Protein AF-A0A0F8W6H5-F1 (afdb_monomer)

Foldseek 3Di:
DDDDQPPQPPVVVVVVDPDGDRDDDDDAPAQAAAAADDDQAAEEEAEQADDPPNVVSCVQQVVVLVVVLQVVDDPRYDYHYDYPPDPVSVVLSHHQEYETQGADDDDDSVVVVCVNNVRHYHDDNHHGDSVVRNVVVVVRD

Solvent-accessible surface area (backbone atoms only — not comparable to full-atom values): 8648 Å² total; per-residue (Å²): 134,84,84,77,60,81,68,70,57,71,71,49,48,79,74,68,50,90,63,87,67,80,64,76,74,75,77,74,91,61,89,69,66,66,72,74,53,92,74,90,56,49,26,34,32,32,67,58,66,87,57,97,58,44,70,58,47,36,56,42,39,26,44,68,52,49,57,57,51,53,74,76,53,53,88,56,49,42,79,44,76,38,47,96,79,59,68,51,87,72,46,56,25,57,43,60,30,37,48,40,38,18,42,80,56,74,90,51,54,66,62,56,35,27,62,63,56,69,32,51,69,50,72,35,75,43,79,56,52,66,68,62,56,50,51,58,51,65,74,72,109

Sequence (141 aa):
MALNPRLLKKELIEFGFKKPIEIQLTPLKHNEKYNKTPHETFNVLYYAPQQSDQKFYDWLYGLDLIRKLEKQYSYPVQFISVDGKDAMERIYPLIDMYIRPNRHDGYSRMVRECKIQEIPYYWSQENPSYSKMKLQLDEII

Mean predicted aligned error: 7.57 Å

Structure (mmCIF, N/CA/C/O backbone):
data_AF-A0A0F8W6H5-F1
#
_entry.id   AF-A0A0F8W6H5-F1
#
loop_
_atom_site.group_PDB
_atom_site.id
_atom_site.type_symbol
_atom_site.label_atom_id
_atom_site.label_alt_id
_atom_site.label_comp_id
_atom_site.label_asym_id
_atom_site.label_entity_id
_atom_site.label_seq_id
_atom_site.pdbx_PDB_ins_code
_atom_site.Cartn_x
_atom_site.Cartn_y
_atom_site.Cartn_z
_atom_site.occupancy
_atom_site.B_iso_or_equiv
_atom_site.auth_seq_id
_atom_site.auth_comp_id
_atom_site.auth_asym_id
_atom_site.auth_atom_id
_atom_site.pdbx_PDB_model_num
ATOM 1 N N . MET A 1 1 ? 2.613 22.370 -10.862 1.00 33.66 1 MET A N 1
ATOM 2 C CA . MET A 1 1 ? 3.698 22.315 -11.870 1.00 33.66 1 MET A CA 1
ATOM 3 C C . MET A 1 1 ? 3.991 20.855 -12.175 1.00 33.66 1 MET A C 1
ATOM 5 O O . MET A 1 1 ? 4.328 20.120 -11.256 1.00 33.66 1 MET A O 1
ATOM 9 N N . ALA A 1 2 ? 3.786 20.412 -13.417 1.00 35.12 2 ALA A N 1
ATOM 10 C CA . ALA A 1 2 ? 4.085 19.041 -13.828 1.00 35.12 2 ALA A CA 1
ATOM 11 C C . ALA A 1 2 ? 5.607 18.855 -13.956 1.00 35.12 2 ALA A C 1
ATOM 13 O O . ALA A 1 2 ? 6.272 19.636 -14.634 1.00 35.12 2 ALA A O 1
ATOM 14 N N . LEU A 1 3 ? 6.157 17.844 -13.280 1.00 36.47 3 LEU A N 1
ATOM 15 C CA . LEU A 1 3 ? 7.558 17.445 -13.411 1.00 36.47 3 LEU A CA 1
ATOM 16 C C . LEU A 1 3 ? 7.801 16.935 -14.837 1.00 36.47 3 LEU A C 1
ATOM 18 O O . LEU A 1 3 ? 7.200 15.956 -15.269 1.00 36.47 3 LEU A O 1
ATOM 22 N N . ASN A 1 4 ? 8.667 17.633 -15.563 1.00 39.50 4 ASN A N 1
ATOM 23 C CA . ASN A 1 4 ? 9.091 17.316 -16.921 1.00 39.50 4 ASN A CA 1
ATOM 24 C C . ASN A 1 4 ? 10.026 16.083 -16.880 1.00 39.50 4 ASN A C 1
ATOM 26 O O . ASN A 1 4 ? 11.094 16.186 -16.276 1.00 39.50 4 ASN A O 1
ATOM 30 N N . PRO A 1 5 ? 9.690 14.923 -17.480 1.00 43.12 5 PRO A N 1
ATOM 31 C CA . PRO A 1 5 ? 10.483 13.696 -17.342 1.00 43.12 5 PRO A CA 1
ATOM 32 C C . PRO A 1 5 ? 11.700 13.640 -18.286 1.00 43.12 5 PRO A C 1
ATOM 34 O O . PRO A 1 5 ? 12.207 12.566 -18.603 1.00 43.12 5 PRO A O 1
ATOM 37 N N . ARG A 1 6 ? 12.225 14.790 -18.724 1.00 44.19 6 ARG A N 1
ATOM 38 C CA . ARG A 1 6 ? 13.455 14.864 -19.526 1.00 44.19 6 ARG A CA 1
ATOM 39 C C . ARG A 1 6 ? 14.702 14.754 -18.647 1.00 44.19 6 ARG A C 1
ATOM 41 O O . ARG A 1 6 ? 15.502 15.680 -18.574 1.00 44.19 6 ARG A O 1
ATOM 48 N N . LEU A 1 7 ? 14.890 13.612 -17.997 1.00 48.28 7 LEU A N 1
ATOM 49 C CA . LEU A 1 7 ? 16.193 13.228 -17.456 1.00 48.28 7 LEU A CA 1
ATOM 50 C C . LEU A 1 7 ? 16.823 12.202 -18.392 1.00 48.28 7 LEU A C 1
ATOM 52 O O . LEU A 1 7 ? 16.716 10.992 -18.220 1.00 48.28 7 LEU A O 1
ATOM 56 N N . LEU A 1 8 ? 17.499 12.738 -19.406 1.00 49.22 8 LEU A N 1
ATOM 57 C CA . LEU A 1 8 ? 18.545 12.045 -20.144 1.00 49.22 8 LEU A CA 1
ATOM 58 C C . LEU A 1 8 ? 19.649 11.726 -19.127 1.00 49.22 8 LEU A C 1
ATOM 60 O O . LEU A 1 8 ? 20.475 12.580 -18.802 1.00 49.22 8 LEU A O 1
ATOM 64 N N . LYS A 1 9 ? 19.645 10.521 -18.557 1.00 56.22 9 LYS A N 1
ATOM 65 C CA . LYS A 1 9 ? 20.788 10.062 -17.766 1.00 56.22 9 LYS A CA 1
ATOM 66 C C . LYS A 1 9 ? 21.962 9.903 -18.731 1.00 56.22 9 LYS A C 1
ATOM 68 O O . LYS A 1 9 ? 21.947 8.994 -19.556 1.00 56.22 9 LYS A O 1
ATOM 73 N N . LYS A 1 10 ? 22.964 10.794 -18.649 1.00 56.94 10 LYS A N 1
ATOM 74 C CA . LYS A 1 10 ? 24.249 10.681 -19.381 1.00 56.94 10 LYS A CA 1
ATOM 75 C C . LYS A 1 10 ? 24.838 9.268 -19.278 1.00 56.94 10 LYS A C 1
ATOM 77 O O . LYS A 1 10 ? 25.397 8.770 -20.244 1.00 56.94 10 LYS A O 1
ATOM 82 N N . GLU A 1 11 ? 24.604 8.623 -18.140 1.00 61.03 11 GLU A N 1
ATOM 83 C CA . GLU A 1 11 ? 24.947 7.236 -17.809 1.00 61.03 11 GLU A CA 1
ATOM 84 C C . GLU A 1 11 ? 24.477 6.218 -18.868 1.00 61.03 11 GLU A C 1
ATOM 86 O O . GLU A 1 11 ? 25.136 5.213 -19.084 1.00 61.03 11 GLU A O 1
ATOM 91 N N . LEU A 1 12 ? 23.368 6.461 -19.580 1.00 61.16 12 LEU A N 1
ATOM 92 C CA . LEU A 1 12 ? 22.837 5.518 -20.576 1.00 61.16 12 LEU A CA 1
ATOM 93 C C . LEU A 1 12 ? 23.605 5.546 -21.907 1.00 61.16 12 LEU A C 1
ATOM 95 O O . LEU A 1 12 ? 23.556 4.576 -22.663 1.00 61.16 12 LEU A O 1
ATOM 99 N N . ILE A 1 13 ? 24.343 6.625 -22.191 1.00 62.94 13 ILE A N 1
ATOM 100 C CA . ILE A 1 13 ? 25.218 6.708 -23.371 1.00 62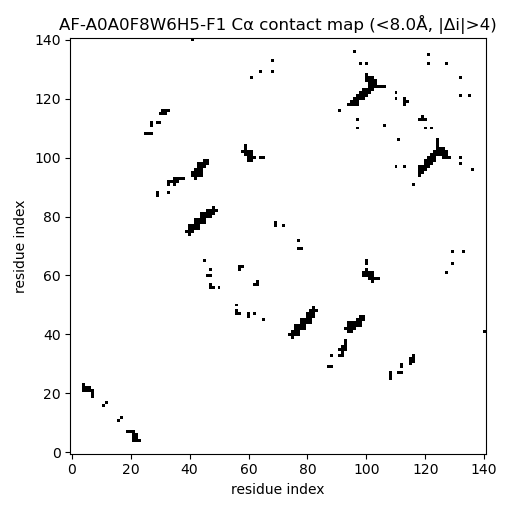.94 13 ILE A CA 1
ATOM 101 C C . ILE A 1 13 ? 26.393 5.730 -23.220 1.00 62.94 13 ILE A C 1
ATOM 103 O O . ILE A 1 13 ? 26.784 5.093 -24.197 1.00 62.94 13 ILE A O 1
ATOM 107 N N . GLU A 1 14 ? 26.900 5.546 -21.996 1.00 66.38 14 GLU A N 1
ATOM 108 C CA . GLU A 1 14 ? 27.996 4.614 -21.682 1.00 66.38 14 GLU A CA 1
ATOM 109 C C . GLU A 1 14 ? 27.620 3.146 -21.954 1.00 66.38 14 GLU A C 1
ATOM 111 O O . GLU A 1 14 ? 28.488 2.333 -22.258 1.00 66.38 14 GLU A O 1
ATOM 116 N N . PHE A 1 15 ? 26.322 2.818 -21.960 1.00 66.62 15 PHE A N 1
ATOM 117 C CA . PHE A 1 15 ? 25.796 1.493 -22.319 1.00 66.62 15 PHE A CA 1
ATOM 118 C C . PHE A 1 15 ? 25.455 1.336 -23.816 1.00 66.62 15 PHE A C 1
ATOM 120 O O . PHE A 1 15 ? 24.824 0.356 -24.210 1.00 66.62 15 PHE A O 1
ATOM 127 N N . GLY A 1 16 ? 25.858 2.281 -24.675 1.00 71.81 16 GLY A N 1
ATOM 128 C CA . GLY A 1 16 ? 25.735 2.158 -26.135 1.00 71.81 16 GLY A CA 1
ATOM 129 C C . GLY A 1 16 ? 24.396 2.609 -26.730 1.00 71.81 16 GLY A C 1
ATOM 130 O O . GLY A 1 16 ? 24.151 2.398 -27.924 1.00 71.81 16 GLY A O 1
ATOM 131 N N . PHE A 1 17 ? 23.527 3.260 -25.951 1.00 68.50 17 PHE A N 1
ATOM 132 C CA . PHE A 1 17 ? 22.285 3.829 -26.477 1.00 68.50 17 PHE A CA 1
ATOM 133 C C . PHE A 1 17 ? 22.573 5.071 -27.337 1.00 68.50 17 PHE A C 1
ATOM 135 O O . PHE A 1 17 ? 23.038 6.101 -26.858 1.00 68.50 17 PHE A O 1
ATOM 142 N N . LYS A 1 18 ? 22.269 4.975 -28.640 1.00 70.19 18 LYS A N 1
ATOM 143 C CA . LYS A 1 18 ? 22.578 6.008 -29.654 1.00 70.19 18 LYS A CA 1
ATOM 144 C C . LYS A 1 18 ? 21.567 7.160 -29.727 1.00 70.19 18 LYS A C 1
ATOM 146 O O . LYS A 1 18 ? 21.767 8.092 -30.502 1.00 70.19 18 LYS A O 1
ATOM 151 N N . LYS A 1 19 ? 20.453 7.080 -28.994 1.00 62.66 19 LYS A N 1
ATOM 152 C CA . LYS A 1 19 ? 19.375 8.079 -29.004 1.00 62.66 19 LYS A CA 1
ATOM 153 C C . LYS A 1 19 ? 18.878 8.343 -27.580 1.00 62.66 19 LYS A C 1
ATOM 155 O O . LYS A 1 19 ? 18.885 7.414 -26.774 1.00 62.66 19 LYS A O 1
ATOM 160 N N . PRO A 1 20 ? 18.420 9.572 -27.280 1.00 61.91 20 PRO A N 1
ATOM 161 C CA . PRO A 1 20 ? 17.736 9.875 -26.029 1.00 61.91 20 PRO A CA 1
ATOM 162 C C . PRO A 1 20 ? 16.576 8.908 -25.784 1.00 61.91 20 PRO A C 1
ATOM 164 O O . PRO A 1 20 ? 15.724 8.738 -26.655 1.00 61.91 20 PRO A O 1
ATOM 167 N N . ILE A 1 21 ? 16.542 8.289 -24.605 1.00 65.56 21 ILE A N 1
ATOM 168 C CA . ILE A 1 21 ? 15.392 7.504 -24.153 1.00 65.56 21 ILE A CA 1
ATOM 169 C C . ILE A 1 21 ? 14.478 8.445 -23.378 1.00 65.56 21 ILE A C 1
ATOM 171 O O . ILE A 1 21 ? 14.895 9.055 -22.393 1.00 65.56 21 ILE A O 1
ATOM 175 N N . GLU A 1 22 ? 13.236 8.568 -23.828 1.00 64.38 22 GLU A N 1
ATOM 176 C CA . GLU A 1 22 ? 12.206 9.280 -23.085 1.00 64.38 22 GLU A CA 1
ATOM 177 C C . GLU A 1 22 ? 11.600 8.337 -22.043 1.00 64.38 22 GLU A C 1
ATOM 179 O O . GLU A 1 22 ? 11.040 7.294 -22.378 1.00 64.38 22 GLU A O 1
ATOM 184 N N . ILE A 1 23 ? 11.728 8.691 -20.764 1.00 65.88 23 ILE A N 1
ATOM 185 C CA . ILE A 1 23 ? 11.100 7.932 -19.684 1.00 65.88 23 ILE A CA 1
ATOM 186 C C . ILE A 1 23 ? 9.628 8.332 -19.641 1.00 65.88 23 ILE A C 1
ATOM 188 O O . ILE A 1 23 ? 9.275 9.406 -19.153 1.00 65.88 23 ILE A O 1
ATOM 192 N N . GLN A 1 24 ? 8.762 7.462 -20.152 1.00 66.50 24 GLN A N 1
ATOM 193 C CA . GLN A 1 24 ? 7.323 7.650 -20.037 1.00 66.50 24 GLN A CA 1
ATOM 194 C C . GLN A 1 24 ? 6.829 7.102 -18.702 1.00 66.50 24 GLN A C 1
ATOM 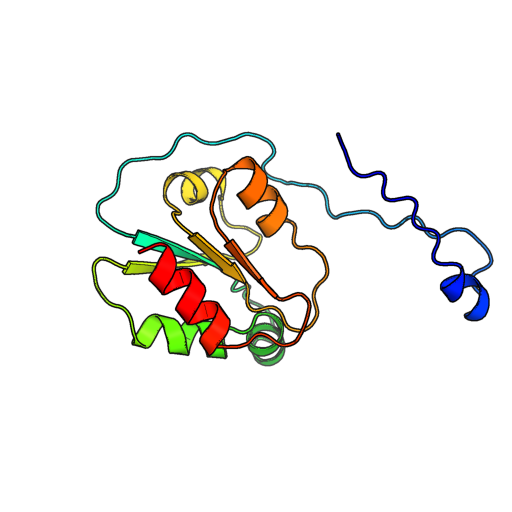196 O O . GLN A 1 24 ? 7.046 5.942 -18.353 1.00 66.50 24 GLN A O 1
ATOM 201 N N . LEU A 1 25 ? 6.144 7.952 -17.944 1.00 72.00 25 LEU A N 1
ATOM 202 C CA . LEU A 1 25 ? 5.404 7.515 -16.773 1.00 72.00 25 LEU A CA 1
ATOM 203 C C . LEU A 1 25 ? 4.126 6.813 -17.234 1.00 72.00 25 LEU A C 1
ATOM 205 O O . LEU A 1 25 ? 3.403 7.343 -18.074 1.00 72.00 25 LEU A O 1
ATOM 209 N N . THR A 1 26 ? 3.804 5.666 -16.630 1.00 76.12 26 THR A N 1
ATOM 210 C CA . THR A 1 26 ? 2.509 4.999 -16.839 1.00 76.12 26 THR A CA 1
ATOM 211 C C . THR A 1 26 ? 1.387 6.020 -16.667 1.00 76.12 26 THR A C 1
ATOM 213 O O . THR A 1 26 ? 1.423 6.724 -15.658 1.00 76.12 26 THR A O 1
ATOM 216 N N . PRO A 1 27 ? 0.405 6.144 -17.572 1.00 82.75 27 PRO A N 1
ATOM 217 C CA . PRO A 1 27 ? -0.674 7.114 -17.415 1.00 82.75 27 PRO A CA 1
ATOM 218 C C . PRO A 1 27 ? -1.492 6.838 -16.147 1.00 82.75 27 PRO A C 1
ATOM 220 O O . PRO A 1 27 ? -1.565 5.711 -15.653 1.00 82.75 27 PRO A O 1
ATOM 223 N N . LEU A 1 28 ? -2.063 7.894 -15.577 1.00 86.88 28 LEU A N 1
ATOM 224 C CA . LEU A 1 28 ? -3.044 7.788 -14.497 1.00 86.88 28 LEU A CA 1
ATOM 225 C C . LEU A 1 28 ? -4.358 7.233 -15.067 1.00 86.88 28 LEU A C 1
ATOM 227 O O . LEU A 1 28 ? -4.735 7.602 -16.179 1.00 86.88 28 LEU A O 1
ATOM 231 N N . LYS A 1 29 ? -5.054 6.374 -14.314 1.00 87.06 29 LYS A N 1
ATOM 232 C CA . LYS A 1 29 ? -6.434 5.977 -14.650 1.00 87.06 29 LYS A CA 1
ATOM 233 C C . LYS A 1 29 ? -7.458 6.857 -13.931 1.00 87.06 29 LYS A C 1
ATOM 235 O O . LYS A 1 29 ? -8.531 7.083 -14.472 1.00 87.06 29 LYS A O 1
ATOM 240 N N . HIS A 1 30 ? -7.107 7.378 -12.754 1.00 87.81 30 HIS A N 1
ATOM 241 C CA . HIS A 1 30 ? -7.986 8.211 -11.931 1.00 87.81 30 HIS A CA 1
ATOM 242 C C . HIS A 1 30 ? -7.361 9.597 -11.743 1.00 87.81 30 HIS A C 1
ATOM 244 O O . HIS A 1 30 ? -6.437 9.772 -10.950 1.00 87.81 30 HIS A O 1
ATOM 250 N N . ASN A 1 31 ? -7.844 10.568 -12.524 1.00 89.69 31 ASN A N 1
ATOM 251 C CA . ASN A 1 31 ? -7.319 11.941 -12.566 1.00 89.69 31 ASN A CA 1
ATOM 252 C C . ASN A 1 31 ? -8.130 12.938 -11.735 1.00 89.69 31 ASN A C 1
ATOM 254 O O . ASN A 1 31 ? -7.709 14.080 -11.567 1.00 89.69 31 ASN A O 1
ATOM 258 N N . GLU A 1 32 ? -9.287 12.515 -11.241 1.00 91.75 32 GLU A N 1
ATOM 259 C CA . GLU A 1 32 ? -10.226 13.354 -10.508 1.00 91.75 32 GLU A CA 1
ATOM 260 C C . GLU A 1 32 ? -10.226 12.956 -9.038 1.00 91.75 32 GLU A C 1
ATOM 262 O O . GLU A 1 32 ? -10.095 11.776 -8.707 1.00 91.75 32 GLU A O 1
ATOM 267 N N . LYS A 1 33 ? -10.354 13.948 -8.156 1.00 94.50 33 LYS A N 1
ATOM 268 C CA . LYS A 1 33 ? -10.494 13.719 -6.720 1.00 94.50 33 LYS A CA 1
ATOM 269 C C . LYS A 1 33 ? -11.914 13.240 -6.430 1.00 94.50 33 LYS A C 1
ATOM 271 O O . LYS A 1 33 ? -12.876 13.911 -6.799 1.00 94.50 33 LYS A O 1
ATOM 276 N N . TYR A 1 34 ? -12.039 12.106 -5.756 1.00 95.50 34 TYR A N 1
ATOM 277 C CA . TYR A 1 34 ? -13.322 11.581 -5.314 1.00 95.50 34 TYR A CA 1
ATOM 278 C C . TYR A 1 34 ? -13.689 12.134 -3.936 1.00 95.50 34 TYR A C 1
ATOM 280 O O . TYR A 1 34 ? -12.829 12.367 -3.085 1.00 95.50 34 TYR A O 1
ATOM 288 N N . ASN A 1 35 ? -14.987 12.322 -3.700 1.00 96.38 35 ASN A N 1
ATOM 289 C CA . ASN A 1 35 ? -15.477 12.713 -2.385 1.00 96.38 35 ASN A CA 1
ATOM 290 C C . ASN A 1 35 ? -15.360 11.535 -1.415 1.00 96.38 35 ASN A C 1
ATOM 292 O O . ASN A 1 35 ? -15.807 10.427 -1.716 1.00 96.38 35 ASN A O 1
ATOM 296 N N . LYS A 1 36 ? -14.789 11.791 -0.236 1.00 96.56 36 LYS A N 1
ATOM 297 C CA . LYS A 1 36 ? -14.745 10.820 0.858 1.00 96.56 36 LYS A CA 1
ATOM 298 C C . LYS A 1 36 ? -16.160 10.413 1.268 1.00 96.56 36 LYS A C 1
ATOM 300 O O . LYS A 1 36 ? -17.035 11.259 1.436 1.00 96.56 36 LYS A O 1
ATOM 305 N N . THR A 1 37 ? -16.365 9.112 1.439 1.00 96.56 37 THR A N 1
ATOM 306 C CA . THR A 1 37 ? -17.612 8.542 1.959 1.00 96.56 37 THR A CA 1
ATOM 307 C C . THR A 1 37 ? -17.431 8.264 3.453 1.00 96.56 37 THR A C 1
ATOM 309 O O . THR A 1 37 ? -16.428 7.650 3.813 1.00 96.56 37 THR A O 1
ATOM 312 N N . PRO A 1 38 ? -18.342 8.705 4.340 1.00 95.88 38 PRO A N 1
ATOM 313 C CA . PRO A 1 38 ? -18.279 8.368 5.762 1.00 95.88 38 PRO A CA 1
ATOM 314 C C . PRO A 1 38 ? -18.299 6.853 5.996 1.00 95.88 38 PRO A C 1
ATOM 316 O O . PRO A 1 38 ? -19.054 6.135 5.342 1.00 95.88 38 PRO A O 1
ATOM 319 N N . HIS A 1 39 ? -17.475 6.374 6.923 1.00 95.38 39 HIS A N 1
ATOM 320 C CA . HIS A 1 39 ? -17.362 4.965 7.301 1.00 95.38 39 HIS A CA 1
ATOM 321 C C . HIS A 1 39 ? -16.822 4.851 8.736 1.00 95.38 39 HIS A C 1
ATOM 323 O O . HIS A 1 39 ? -16.263 5.808 9.266 1.00 95.38 39 HIS A O 1
ATOM 329 N N . GLU A 1 40 ? -17.048 3.704 9.382 1.00 95.31 40 GLU A N 1
ATOM 330 C CA . GLU A 1 40 ? -16.746 3.486 10.812 1.00 95.31 40 GLU A CA 1
ATOM 331 C C . GLU A 1 40 ? -15.343 2.912 11.067 1.00 95.31 40 GLU A C 1
ATOM 333 O O . GLU A 1 40 ? -14.906 2.799 12.211 1.00 95.31 40 GLU A O 1
ATOM 338 N N . THR A 1 41 ? -14.651 2.510 10.005 1.00 96.56 41 THR A N 1
ATOM 339 C CA . THR A 1 41 ? -13.377 1.790 10.058 1.00 96.56 41 THR A CA 1
ATOM 340 C C . THR A 1 41 ? -12.236 2.655 9.547 1.00 96.56 41 THR A C 1
ATOM 342 O O . THR A 1 41 ? -12.469 3.603 8.811 1.00 96.56 41 THR A O 1
ATOM 345 N N . PHE A 1 42 ? -11.001 2.317 9.918 1.00 97.31 42 PHE A N 1
ATOM 346 C CA . PHE A 1 42 ? -9.802 2.896 9.314 1.00 97.31 42 PHE A CA 1
ATOM 347 C C . PHE A 1 42 ? -9.283 1.952 8.227 1.00 97.31 42 PHE A C 1
ATOM 349 O O . PHE A 1 42 ? -8.769 0.867 8.521 1.00 97.31 42 PHE A O 1
ATOM 356 N N . ASN A 1 43 ? -9.440 2.333 6.966 1.00 98.06 43 ASN A N 1
ATOM 357 C CA . ASN A 1 43 ? -9.231 1.451 5.823 1.00 98.06 43 ASN A CA 1
ATOM 358 C C . ASN A 1 43 ? -7.855 1.663 5.177 1.00 98.06 43 ASN A C 1
ATOM 360 O O . ASN A 1 43 ? -7.580 2.685 4.539 1.00 98.06 43 ASN A O 1
ATOM 364 N N . VAL A 1 44 ? -7.003 0.646 5.285 1.00 98.00 44 VAL A N 1
ATOM 365 C CA . VAL A 1 44 ? -5.646 0.600 4.737 1.00 98.00 44 VAL A CA 1
ATOM 366 C C . VAL A 1 44 ? -5.642 -0.156 3.411 1.00 98.00 44 VAL A C 1
ATOM 368 O O . VAL A 1 44 ? -5.753 -1.380 3.365 1.00 98.00 44 VAL A O 1
ATOM 371 N N . LEU A 1 45 ? -5.470 0.564 2.310 1.00 97.75 45 LEU A N 1
ATOM 372 C CA . LEU A 1 45 ? -5.347 -0.004 0.972 1.00 97.75 45 LEU A CA 1
ATOM 373 C C . LEU A 1 45 ? -3.944 -0.578 0.742 1.00 97.75 45 LEU A C 1
ATOM 375 O O . LEU A 1 45 ? -2.944 0.068 1.059 1.00 97.75 45 LEU A O 1
ATOM 379 N N . TYR A 1 46 ? -3.847 -1.728 0.080 1.00 96.50 46 TYR A N 1
ATOM 380 C CA . TYR A 1 46 ? -2.583 -2.252 -0.439 1.00 96.50 46 TYR A CA 1
ATOM 381 C C . TYR A 1 46 ? -2.764 -2.946 -1.793 1.00 96.50 46 TYR A C 1
ATOM 383 O O . TYR A 1 46 ? -3.839 -3.434 -2.134 1.00 96.50 46 TYR A O 1
ATOM 391 N N . TYR A 1 47 ? -1.698 -2.966 -2.596 1.00 94.25 47 TYR A N 1
ATOM 392 C CA . TYR A 1 47 ? -1.718 -3.575 -3.929 1.00 94.25 47 TYR A CA 1
ATOM 393 C C . TYR A 1 47 ? -1.262 -5.035 -3.865 1.00 94.25 47 TYR A C 1
ATOM 395 O O . TYR A 1 47 ? -0.119 -5.297 -3.496 1.00 94.25 47 TYR A O 1
ATOM 403 N N . ALA A 1 48 ? -2.135 -5.962 -4.252 1.00 94.31 48 ALA A N 1
ATOM 404 C CA . ALA A 1 48 ? -1.903 -7.402 -4.220 1.00 94.31 48 ALA A CA 1
ATOM 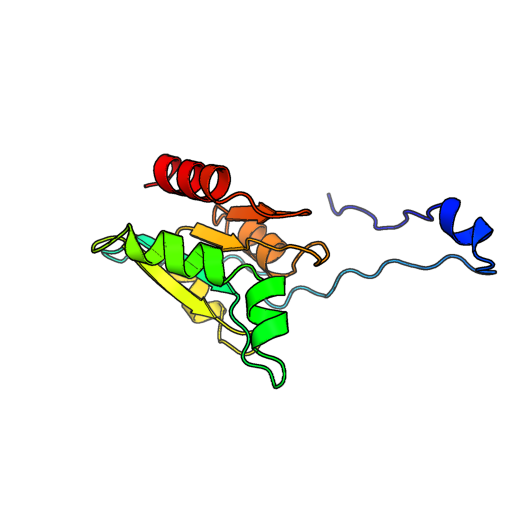405 C C . ALA A 1 48 ? -2.406 -8.059 -5.517 1.00 94.31 48 ALA A C 1
ATOM 407 O O . ALA A 1 48 ? -3.479 -8.661 -5.542 1.00 94.31 48 ALA A O 1
ATOM 408 N N . PRO A 1 49 ? -1.655 -7.938 -6.626 1.00 91.62 49 PRO A N 1
ATOM 409 C CA . PRO A 1 49 ? -2.081 -8.506 -7.892 1.00 91.62 49 PRO A CA 1
ATOM 410 C C . PRO A 1 49 ? -2.006 -10.030 -7.863 1.00 91.62 49 PRO A C 1
ATOM 412 O O . PRO A 1 49 ? -1.038 -10.606 -7.360 1.00 91.62 49 PRO A O 1
ATOM 415 N N . GLN A 1 50 ? -3.001 -10.665 -8.481 1.00 90.69 50 GLN A N 1
ATOM 416 C CA . GLN A 1 50 ? -3.006 -12.103 -8.718 1.00 90.69 50 GLN A CA 1
ATOM 417 C C . GLN A 1 50 ? -2.334 -12.423 -10.049 1.00 90.69 50 GLN A C 1
ATOM 419 O O . GLN A 1 50 ? -2.727 -11.904 -11.098 1.00 90.69 50 GLN A O 1
ATOM 424 N N . GLN A 1 51 ? -1.291 -13.247 -10.002 1.00 88.75 51 GLN A N 1
ATOM 425 C CA . GLN A 1 51 ? -0.447 -13.565 -11.152 1.00 88.75 51 GLN A CA 1
ATOM 426 C C . GLN A 1 51 ? 0.027 -15.020 -11.100 1.00 88.75 51 GLN A C 1
ATOM 428 O O . GLN A 1 51 ? 0.004 -15.663 -10.052 1.00 88.75 51 GLN A O 1
ATOM 433 N N . SER A 1 52 ? 0.499 -15.541 -12.235 1.00 87.62 52 SER A N 1
ATOM 434 C CA . SER A 1 52 ? 0.979 -16.926 -12.331 1.00 87.62 52 SER A CA 1
ATOM 435 C C . SER A 1 52 ? 2.207 -17.209 -11.453 1.00 87.62 52 SER A C 1
ATOM 437 O O . SER A 1 52 ? 2.333 -18.315 -10.938 1.00 87.62 52 SER A O 1
ATOM 439 N N . ASP A 1 53 ? 3.087 -16.223 -11.241 1.00 90.94 53 ASP A N 1
ATOM 440 C CA . ASP A 1 53 ? 4.239 -16.322 -10.328 1.00 90.94 53 ASP A CA 1
ATOM 441 C C . ASP A 1 53 ? 3.982 -15.573 -9.012 1.00 90.94 53 ASP A C 1
ATOM 443 O O . ASP A 1 53 ? 4.637 -14.586 -8.666 1.00 90.94 53 ASP A O 1
ATOM 447 N N . GLN A 1 54 ? 2.970 -16.019 -8.270 1.00 91.88 54 GLN A N 1
ATOM 448 C CA . GLN A 1 54 ? 2.520 -15.312 -7.073 1.00 91.88 54 GLN A CA 1
ATOM 449 C C . GLN A 1 54 ? 3.623 -15.158 -6.013 1.00 91.88 54 GLN A C 1
ATOM 451 O O . GLN A 1 54 ? 3.642 -14.161 -5.302 1.00 91.88 54 GLN A O 1
ATOM 456 N N . LYS A 1 55 ? 4.586 -16.088 -5.924 1.00 92.12 55 LYS A N 1
ATOM 457 C CA . LYS A 1 55 ? 5.709 -15.973 -4.975 1.00 92.12 55 LYS A CA 1
ATOM 458 C C . LYS A 1 55 ? 6.596 -14.774 -5.292 1.00 92.12 55 LYS A C 1
ATOM 460 O O . LYS A 1 55 ? 6.972 -14.043 -4.374 1.00 92.12 55 LYS A O 1
ATOM 465 N N . PHE A 1 56 ? 6.913 -14.564 -6.570 1.00 91.44 56 PHE A N 1
ATOM 466 C CA . PHE A 1 56 ? 7.655 -13.385 -6.994 1.00 91.44 56 PHE A CA 1
ATOM 467 C C . PHE A 1 56 ? 6.874 -12.105 -6.701 1.00 91.44 56 PHE A C 1
ATOM 469 O O . PHE A 1 56 ? 7.451 -11.165 -6.169 1.00 91.44 56 PHE A O 1
ATOM 476 N N . TYR A 1 57 ? 5.570 -12.066 -6.980 1.00 90.25 57 TYR A N 1
ATOM 477 C CA . TYR A 1 57 ? 4.750 -10.873 -6.742 1.00 90.25 57 TYR A CA 1
ATOM 478 C C . TYR A 1 57 ? 4.529 -10.564 -5.257 1.00 90.25 57 TYR A C 1
ATOM 480 O O . TYR A 1 57 ? 4.593 -9.398 -4.863 1.00 90.25 57 TYR A O 1
ATOM 488 N N . ASP A 1 58 ? 4.351 -11.590 -4.425 1.00 91.81 58 ASP A N 1
ATOM 489 C CA . ASP A 1 58 ? 4.299 -11.465 -2.968 1.00 91.81 58 ASP A CA 1
ATOM 490 C C . ASP A 1 58 ? 5.595 -10.846 -2.432 1.00 91.81 58 ASP A C 1
ATOM 492 O O . ASP A 1 58 ? 5.555 -9.954 -1.582 1.00 91.81 58 ASP A O 1
ATOM 496 N N . TRP A 1 59 ? 6.745 -11.279 -2.958 1.00 91.25 59 TRP A N 1
ATOM 497 C CA . TRP A 1 59 ? 8.035 -10.676 -2.638 1.00 91.25 59 TRP A CA 1
ATOM 498 C C . TRP A 1 59 ? 8.169 -9.262 -3.222 1.00 91.25 59 TRP A C 1
ATOM 500 O O . TRP A 1 59 ? 8.534 -8.336 -2.505 1.00 91.25 59 TRP A O 1
ATOM 510 N N . LEU A 1 60 ? 7.840 -9.041 -4.491 1.00 90.75 60 LEU A N 1
ATOM 511 C CA . LEU A 1 60 ? 8.005 -7.750 -5.161 1.00 90.75 60 LEU A CA 1
ATOM 512 C C . LEU A 1 60 ? 7.228 -6.637 -4.444 1.00 90.75 60 LEU A C 1
ATOM 514 O O . LEU A 1 60 ? 7.770 -5.554 -4.211 1.00 90.75 60 LEU A O 1
ATOM 518 N N . TYR A 1 61 ? 5.985 -6.936 -4.054 1.00 91.50 61 TYR A N 1
ATOM 519 C CA . TYR A 1 61 ? 5.064 -6.004 -3.402 1.00 91.50 61 TYR A CA 1
ATOM 520 C C . TYR A 1 61 ? 5.003 -6.134 -1.876 1.00 91.50 61 TYR A C 1
ATOM 522 O O . TYR A 1 61 ? 4.145 -5.517 -1.247 1.00 91.50 61 TYR A O 1
ATOM 530 N N . GLY A 1 62 ? 5.910 -6.910 -1.275 1.00 93.38 62 GLY A N 1
ATOM 531 C CA . GLY A 1 62 ? 6.071 -6.963 0.178 1.00 93.38 62 GLY A CA 1
ATOM 532 C C . GLY A 1 62 ? 4.838 -7.461 0.926 1.00 93.38 62 GLY A C 1
ATOM 533 O O . GLY A 1 62 ? 4.573 -7.015 2.045 1.00 93.38 62 GLY A O 1
ATOM 534 N N . LEU A 1 63 ? 4.073 -8.380 0.330 1.00 94.19 63 LEU A N 1
ATOM 535 C CA . LEU A 1 63 ? 2.846 -8.906 0.934 1.00 94.19 63 LEU A CA 1
ATOM 536 C C . LEU A 1 63 ? 3.129 -9.709 2.209 1.00 94.19 63 LEU A C 1
ATOM 538 O O . LEU A 1 63 ? 2.271 -9.800 3.083 1.00 94.19 63 LEU A O 1
ATOM 542 N N . ASP A 1 64 ? 4.348 -10.230 2.364 1.00 93.06 64 ASP A N 1
ATOM 543 C CA . ASP A 1 64 ? 4.840 -10.798 3.619 1.00 93.06 64 ASP A CA 1
ATOM 544 C C . ASP A 1 64 ? 4.797 -9.780 4.771 1.00 93.06 64 ASP A C 1
ATOM 546 O O . ASP A 1 64 ? 4.376 -10.108 5.884 1.00 93.06 64 ASP A O 1
ATOM 550 N N . LEU A 1 65 ? 5.173 -8.528 4.493 1.00 94.88 65 LEU A N 1
ATOM 551 C CA . LEU A 1 65 ? 5.160 -7.447 5.473 1.00 94.88 65 LEU A CA 1
ATOM 552 C C . LEU A 1 65 ? 3.742 -6.960 5.756 1.00 94.88 65 LEU A C 1
ATOM 554 O O . LEU A 1 65 ? 3.415 -6.751 6.923 1.00 94.88 65 LEU A O 1
ATOM 558 N N . ILE A 1 66 ? 2.900 -6.829 4.725 1.00 95.75 66 ILE A N 1
ATOM 559 C CA . ILE A 1 66 ? 1.486 -6.459 4.892 1.00 95.75 66 ILE A CA 1
ATOM 560 C C . ILE A 1 66 ? 0.767 -7.483 5.766 1.00 95.75 66 ILE A C 1
ATOM 562 O O . ILE A 1 66 ? 0.187 -7.104 6.773 1.00 95.75 66 ILE A O 1
ATOM 566 N N . ARG A 1 67 ? 0.884 -8.781 5.462 1.00 95.00 67 ARG A N 1
ATOM 567 C CA . ARG A 1 67 ? 0.259 -9.851 6.262 1.00 95.00 67 ARG A CA 1
ATOM 568 C C . ARG A 1 67 ? 0.762 -9.859 7.705 1.00 95.00 67 ARG A C 1
ATOM 570 O O . ARG A 1 67 ? 0.029 -10.217 8.622 1.00 95.00 67 ARG A O 1
ATOM 577 N N . LYS A 1 68 ? 2.032 -9.502 7.930 1.00 95.19 68 LYS A N 1
ATOM 578 C CA . LYS A 1 68 ? 2.577 -9.347 9.285 1.00 95.19 68 LYS A CA 1
ATOM 579 C C . LYS A 1 68 ? 1.958 -8.146 10.003 1.00 95.19 68 LYS A C 1
ATOM 581 O O . LYS A 1 68 ? 1.674 -8.264 11.190 1.00 95.19 68 LYS A O 1
ATOM 586 N N . LEU A 1 69 ? 1.765 -7.033 9.297 1.00 94.56 69 LEU A N 1
ATOM 587 C CA . LEU A 1 69 ? 1.158 -5.815 9.828 1.00 94.56 69 LEU A CA 1
ATOM 588 C C . LEU A 1 69 ? -0.322 -6.039 10.150 1.00 94.56 69 LEU A C 1
ATOM 590 O O . LEU A 1 69 ? -0.738 -5.772 11.266 1.00 94.56 69 LEU A O 1
ATOM 594 N N . GLU A 1 70 ? -1.077 -6.620 9.220 1.00 95.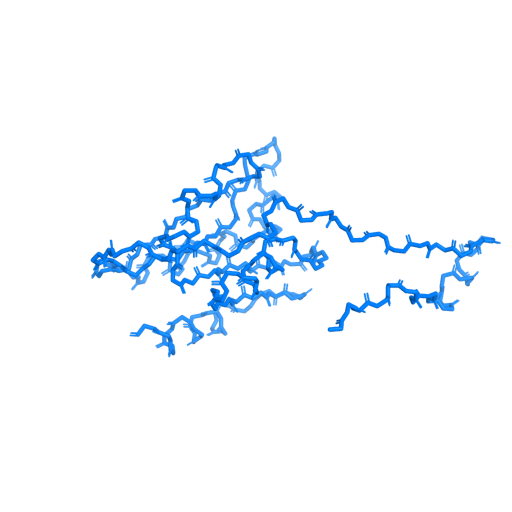12 70 GLU A N 1
ATOM 595 C CA . GLU A 1 70 ? -2.497 -6.957 9.353 1.00 95.12 70 GLU A CA 1
ATOM 596 C C . GLU A 1 70 ? -2.781 -7.779 10.614 1.00 95.12 70 GLU A C 1
ATOM 598 O O . GLU A 1 70 ? -3.697 -7.463 11.359 1.00 95.12 70 GLU A O 1
ATOM 603 N N . LYS A 1 71 ? -1.928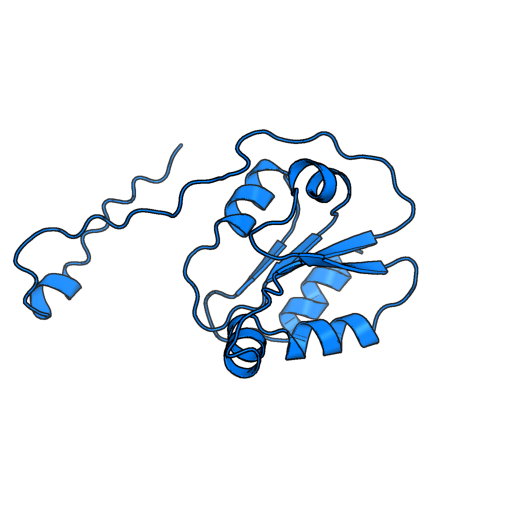 -8.760 10.939 1.00 95.12 71 LYS A N 1
ATOM 604 C CA . LYS A 1 71 ? -2.043 -9.559 12.174 1.00 95.12 71 LYS A CA 1
ATOM 605 C C . LYS A 1 71 ? -1.919 -8.757 13.475 1.00 95.12 71 LYS A C 1
ATOM 607 O O . LYS A 1 71 ? -2.257 -9.290 14.528 1.00 95.12 71 LYS A O 1
ATOM 612 N N . GLN A 1 72 ? -1.360 -7.547 13.436 1.00 94.25 72 GLN A N 1
ATOM 613 C CA . GLN A 1 72 ? -1.199 -6.692 14.618 1.00 94.25 72 GLN A CA 1
ATOM 614 C C . GLN A 1 72 ? -2.379 -5.758 14.849 1.00 94.25 72 GLN A C 1
ATOM 616 O O . GLN A 1 72 ? -2.500 -5.217 15.946 1.00 94.25 72 GLN A O 1
ATOM 621 N N . TYR A 1 73 ? -3.230 -5.574 13.844 1.00 92.75 73 TYR A N 1
ATOM 622 C CA . TYR A 1 73 ? -4.397 -4.723 13.956 1.00 92.75 73 TYR A CA 1
ATOM 623 C C . TYR A 1 73 ? -5.666 -5.560 13.924 1.00 92.75 73 TYR A C 1
ATOM 625 O O . TYR A 1 73 ? -5.729 -6.663 13.389 1.00 92.75 73 TYR A O 1
ATOM 633 N N . SER A 1 74 ? -6.693 -5.012 14.546 1.00 89.94 74 SER A N 1
ATOM 634 C CA . SER A 1 74 ? -8.047 -5.537 14.491 1.00 89.94 74 SER A CA 1
ATOM 635 C C . SER A 1 74 ? -8.993 -4.350 14.361 1.00 89.94 74 SER A C 1
ATOM 637 O O . SER A 1 74 ? -8.537 -3.215 14.190 1.00 89.94 74 SER A O 1
ATOM 639 N N . TYR A 1 75 ? -10.298 -4.601 14.436 1.00 85.62 75 TYR A N 1
ATOM 640 C CA . TYR A 1 75 ? -11.297 -3.540 14.437 1.00 85.62 75 TYR A CA 1
ATOM 641 C C . TYR A 1 75 ? -10.890 -2.386 15.384 1.00 85.62 75 TYR A C 1
ATOM 643 O O . TYR A 1 75 ? -10.527 -2.660 16.532 1.00 85.62 75 TYR A O 1
ATOM 651 N N . PRO A 1 76 ? -10.931 -1.117 14.928 1.00 91.88 76 PRO A N 1
ATOM 652 C CA . PRO A 1 76 ? -11.585 -0.630 13.705 1.00 91.88 76 PRO A CA 1
ATOM 653 C C . PRO A 1 76 ? -10.715 -0.597 12.433 1.00 91.88 76 PRO A C 1
ATOM 655 O O . PRO A 1 76 ? -11.177 -0.101 11.411 1.00 91.88 76 PRO A O 1
ATOM 658 N N . VAL A 1 77 ? -9.482 -1.108 12.439 1.00 96.56 77 VAL A N 1
ATOM 659 C CA . VAL A 1 77 ? -8.590 -1.063 11.265 1.00 96.56 77 VAL A CA 1
ATOM 660 C C . VAL A 1 77 ? -8.880 -2.227 10.313 1.00 96.56 77 VAL A C 1
ATOM 662 O O . VAL A 1 77 ? -8.946 -3.381 10.741 1.00 96.56 77 VAL A O 1
ATOM 665 N N . GLN A 1 78 ? -9.015 -1.941 9.017 1.00 96.31 78 GLN A N 1
ATOM 666 C CA . GLN A 1 78 ? -9.233 -2.941 7.970 1.00 96.31 78 GLN A CA 1
ATOM 667 C C . GLN A 1 78 ? -8.198 -2.820 6.857 1.00 96.31 78 GLN A C 1
ATOM 669 O O . GLN A 1 78 ? -7.863 -1.725 6.418 1.00 96.31 78 GLN A O 1
ATOM 674 N N . PHE A 1 79 ? -7.722 -3.960 6.363 1.00 97.12 79 PHE A N 1
ATOM 675 C CA . PHE A 1 79 ? -6.795 -4.023 5.239 1.00 97.12 79 PHE A CA 1
ATOM 676 C C . PHE A 1 79 ? -7.554 -4.405 3.966 1.00 97.12 79 PHE A C 1
ATOM 678 O O . PHE A 1 79 ? -8.151 -5.475 3.883 1.00 97.12 79 PHE A O 1
ATOM 685 N N . ILE A 1 80 ? -7.523 -3.529 2.963 1.00 97.00 80 ILE A N 1
ATOM 686 C CA . ILE A 1 80 ? -8.230 -3.696 1.690 1.00 97.00 80 ILE A CA 1
ATOM 687 C C . ILE A 1 80 ? -7.206 -3.980 0.590 1.00 97.00 80 ILE A C 1
ATOM 689 O O . ILE A 1 80 ? -6.401 -3.120 0.226 1.00 97.00 80 ILE A O 1
ATOM 693 N N . SER A 1 81 ? -7.232 -5.201 0.057 1.00 96.50 81 SER A N 1
ATOM 694 C CA . SER A 1 81 ? -6.401 -5.605 -1.079 1.00 96.50 81 SER A CA 1
ATOM 695 C C . SER A 1 81 ? -7.036 -5.182 -2.397 1.00 96.50 81 SER A C 1
ATOM 697 O O . SER A 1 81 ? -8.228 -5.421 -2.586 1.00 96.50 81 SER A O 1
ATOM 699 N N . VAL A 1 82 ? -6.240 -4.666 -3.331 1.00 95.69 82 VAL A N 1
ATOM 700 C CA . VAL A 1 82 ? -6.685 -4.442 -4.716 1.00 95.69 82 VAL A CA 1
ATOM 701 C C . VAL A 1 82 ? -5.689 -4.950 -5.748 1.00 95.69 82 VAL A C 1
ATOM 703 O O . VAL A 1 82 ? -4.480 -5.008 -5.500 1.00 95.69 82 VAL A O 1
ATOM 706 N N . ASP A 1 83 ? -6.191 -5.243 -6.940 1.00 90.25 83 ASP A N 1
ATOM 707 C CA . ASP A 1 83 ? -5.420 -5.475 -8.149 1.00 90.25 83 ASP A CA 1
ATOM 708 C C . ASP A 1 83 ? -5.589 -4.333 -9.177 1.00 90.25 83 ASP A C 1
ATOM 710 O O . ASP A 1 83 ? -6.183 -3.284 -8.931 1.00 90.25 83 ASP A O 1
ATOM 714 N N . GLY A 1 84 ? -4.957 -4.471 -10.348 1.00 84.25 84 GLY A N 1
ATOM 715 C CA . GLY A 1 84 ? -4.943 -3.420 -11.372 1.00 84.25 84 GLY A CA 1
ATOM 716 C C . GLY A 1 84 ? -6.257 -3.235 -12.150 1.00 84.25 84 GLY A C 1
ATOM 717 O O . GLY A 1 84 ? -6.318 -2.334 -13.004 1.00 84.25 84 GLY A O 1
ATOM 718 N N . LYS A 1 85 ? -7.249 -4.099 -11.912 1.00 89.56 85 LYS A N 1
ATOM 719 C CA . LYS A 1 85 ? -8.547 -4.193 -12.594 1.00 89.56 85 LYS A CA 1
ATOM 720 C C . LYS A 1 85 ? -9.713 -3.732 -11.715 1.00 89.56 85 LYS A C 1
ATOM 722 O O . LYS A 1 85 ? -10.795 -3.528 -12.258 1.00 89.56 85 LYS A O 1
ATOM 727 N N . ASP A 1 86 ? -9.495 -3.548 -10.416 1.00 93.88 86 ASP A N 1
ATOM 728 C CA . ASP A 1 86 ? -10.530 -3.086 -9.496 1.00 93.88 86 ASP A CA 1
ATOM 729 C C . ASP A 1 86 ? -11.051 -1.677 -9.824 1.00 93.88 86 ASP A C 1
ATOM 731 O O . ASP A 1 86 ? -10.331 -0.809 -10.330 1.00 93.88 86 ASP A O 1
ATOM 735 N N . ALA A 1 87 ? -12.327 -1.453 -9.499 1.00 93.69 87 ALA A N 1
ATOM 736 C CA . ALA A 1 87 ? -13.044 -0.192 -9.689 1.00 93.69 87 ALA A CA 1
ATOM 737 C C . ALA A 1 87 ? -12.653 0.834 -8.612 1.00 93.69 87 ALA A C 1
ATOM 73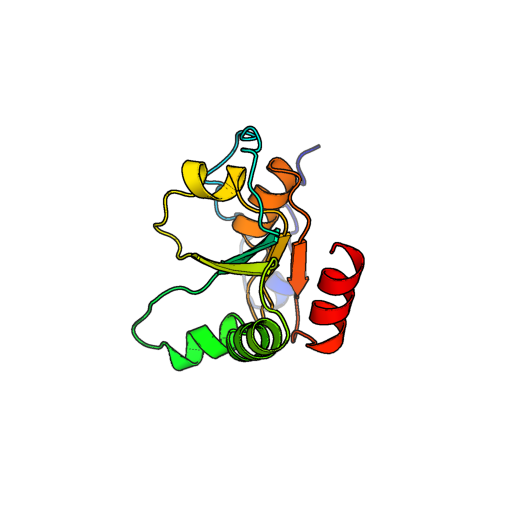9 O O . ALA A 1 87 ? -13.386 1.069 -7.644 1.00 93.69 87 ALA A O 1
ATOM 740 N N . MET A 1 88 ? -11.469 1.431 -8.757 1.00 95.38 88 MET A N 1
ATOM 741 C CA . MET A 1 88 ? -10.896 2.322 -7.745 1.00 95.38 88 MET A CA 1
ATOM 742 C C . MET A 1 88 ? -11.736 3.576 -7.474 1.00 95.38 88 MET A C 1
ATOM 744 O O . MET A 1 88 ? -11.646 4.128 -6.382 1.00 95.38 88 MET A O 1
ATOM 748 N N . GLU A 1 89 ? -12.593 3.999 -8.404 1.00 94.81 89 GLU A N 1
ATOM 749 C CA . GLU A 1 89 ? -13.559 5.085 -8.198 1.00 94.81 89 GLU A CA 1
ATOM 750 C C . GLU A 1 89 ? -14.562 4.798 -7.071 1.00 94.81 89 GLU A C 1
ATOM 752 O O . GLU A 1 89 ? -15.099 5.726 -6.473 1.00 94.81 89 GLU A O 1
ATOM 757 N N . ARG A 1 90 ? -14.788 3.518 -6.747 1.00 95.38 90 ARG A N 1
ATOM 758 C CA . ARG A 1 90 ? -15.611 3.087 -5.605 1.00 95.38 90 ARG A CA 1
ATOM 759 C C . ARG A 1 90 ? -14.787 2.834 -4.349 1.00 95.38 90 ARG A C 1
ATOM 761 O O . ARG A 1 90 ? -15.325 2.888 -3.251 1.00 95.38 90 ARG A O 1
ATOM 768 N N . ILE A 1 91 ? -13.496 2.553 -4.516 1.00 97.00 91 ILE A N 1
ATOM 769 C CA . ILE A 1 91 ? -12.598 2.172 -3.424 1.00 97.00 91 ILE A CA 1
ATOM 770 C C . ILE A 1 91 ? -11.991 3.415 -2.780 1.00 97.00 91 ILE A C 1
ATOM 772 O O . ILE A 1 91 ? -12.130 3.585 -1.577 1.00 97.00 91 ILE A O 1
ATOM 776 N N . TYR A 1 92 ? -11.388 4.322 -3.556 1.00 97.44 92 TYR A N 1
ATOM 777 C CA . TYR A 1 92 ? -10.737 5.531 -3.034 1.00 97.44 92 TYR A CA 1
ATOM 778 C C . TYR A 1 92 ? -11.587 6.369 -2.064 1.00 97.44 92 TYR A C 1
ATOM 780 O O . TYR A 1 92 ? -11.028 6.798 -1.053 1.00 97.44 92 TYR A O 1
ATOM 788 N N . PRO A 1 93 ? -12.907 6.560 -2.277 1.00 97.88 93 PRO A N 1
ATOM 789 C CA . PRO A 1 93 ? -13.775 7.234 -1.307 1.00 97.88 93 PRO A CA 1
ATOM 790 C C . PRO A 1 93 ? -13.741 6.660 0.115 1.00 97.88 93 PRO A C 1
ATOM 792 O O . PRO A 1 93 ? -14.086 7.369 1.058 1.00 97.88 93 PRO A O 1
ATOM 795 N N . LEU A 1 94 ? -13.343 5.398 0.268 1.00 97.81 94 LEU A N 1
ATOM 796 C CA . LEU A 1 94 ? -13.339 4.653 1.522 1.00 97.81 94 LEU A CA 1
ATOM 797 C C . LEU A 1 94 ? -11.935 4.459 2.106 1.00 97.81 94 LEU A C 1
ATOM 799 O O . LEU A 1 94 ? -11.836 3.836 3.144 1.00 97.81 94 LEU A O 1
ATOM 803 N N . ILE A 1 95 ? -10.851 4.920 1.468 1.00 98.00 95 ILE A N 1
ATOM 804 C CA . ILE A 1 95 ? -9.474 4.573 1.884 1.00 98.00 95 ILE A CA 1
ATOM 805 C C . ILE A 1 95 ? -8.814 5.686 2.680 1.00 98.00 95 ILE A C 1
ATOM 807 O O . ILE A 1 95 ? -8.650 6.788 2.159 1.00 98.00 95 ILE A O 1
ATOM 811 N N . ASP A 1 96 ? -8.363 5.405 3.897 1.00 98.00 96 ASP A N 1
ATOM 812 C CA . ASP A 1 96 ? -7.706 6.388 4.770 1.00 98.00 96 ASP A CA 1
ATOM 813 C C . ASP A 1 96 ? -6.194 6.387 4.641 1.00 98.00 96 ASP A C 1
ATOM 815 O O . ASP A 1 96 ? -5.568 7.423 4.830 1.00 98.00 96 ASP A O 1
ATOM 819 N N . MET A 1 97 ? -5.601 5.259 4.255 1.00 97.38 97 MET A N 1
ATOM 820 C CA . MET A 1 97 ? -4.169 5.171 4.004 1.00 97.38 97 MET A CA 1
ATOM 821 C C . MET A 1 97 ? -3.867 4.167 2.899 1.00 97.38 97 MET A C 1
ATOM 823 O O . MET A 1 97 ? -4.545 3.154 2.756 1.00 97.38 97 MET A O 1
ATOM 827 N N . TYR A 1 98 ? -2.803 4.411 2.139 1.00 97.00 98 TYR A N 1
ATOM 828 C CA . TYR A 1 98 ? -2.252 3.441 1.196 1.00 97.00 98 TYR A CA 1
ATOM 829 C C . TYR A 1 98 ? -0.872 2.942 1.637 1.00 97.00 98 TYR A C 1
ATOM 831 O O . TYR A 1 98 ? 0.020 3.732 1.933 1.00 97.00 98 TYR A O 1
ATOM 839 N N . ILE A 1 99 ? -0.647 1.630 1.626 1.00 95.50 99 ILE A N 1
ATOM 840 C CA . ILE A 1 99 ? 0.655 1.031 1.932 1.00 95.50 99 ILE A CA 1
ATOM 841 C C . ILE A 1 99 ? 1.138 0.198 0.741 1.00 95.50 99 ILE A C 1
ATOM 843 O O . ILE A 1 99 ? 0.459 -0.706 0.253 1.00 95.50 99 ILE A O 1
ATOM 847 N N . ARG A 1 100 ? 2.359 0.493 0.279 1.00 91.88 100 ARG A N 1
ATOM 848 C CA . ARG A 1 100 ? 3.050 -0.243 -0.788 1.00 91.88 100 ARG A CA 1
ATOM 849 C C . ARG A 1 100 ? 4.520 -0.493 -0.416 1.00 91.88 100 ARG A C 1
ATOM 851 O O . ARG A 1 100 ? 5.392 0.287 -0.817 1.00 91.88 100 ARG A O 1
ATOM 858 N N . PRO A 1 101 ? 4.813 -1.575 0.325 1.00 89.38 101 PRO A N 1
ATOM 859 C CA . PRO A 1 101 ? 6.168 -1.993 0.650 1.00 89.38 101 PRO A CA 1
ATOM 860 C C . PRO A 1 101 ? 6.768 -2.672 -0.579 1.00 89.38 101 PRO A C 1
ATOM 862 O O . PRO A 1 101 ? 6.627 -3.864 -0.807 1.00 89.38 101 PRO A O 1
ATOM 865 N N . ASN A 1 102 ? 7.391 -1.880 -1.428 1.00 86.31 102 ASN A N 1
ATOM 866 C CA . ASN A 1 102 ? 7.840 -2.279 -2.745 1.00 86.31 102 ASN A CA 1
ATOM 867 C C . ASN A 1 102 ? 9.362 -2.437 -2.778 1.00 86.31 102 ASN A C 1
ATOM 869 O O . ASN A 1 102 ? 10.071 -1.533 -2.348 1.00 86.31 102 ASN A O 1
ATOM 873 N N . ARG A 1 103 ? 9.859 -3.566 -3.295 1.00 84.50 103 ARG A N 1
ATOM 874 C CA . ARG A 1 103 ? 11.303 -3.858 -3.356 1.00 84.50 103 ARG A CA 1
ATOM 875 C C . ARG A 1 103 ? 11.961 -3.326 -4.632 1.00 84.50 103 ARG A C 1
ATOM 877 O O . ARG A 1 103 ? 13.050 -2.772 -4.555 1.00 84.50 103 ARG A O 1
ATOM 884 N N . HIS A 1 104 ? 11.302 -3.470 -5.785 1.00 71.94 104 HIS A N 1
ATOM 885 C CA . HIS A 1 104 ? 11.874 -3.134 -7.097 1.00 71.94 104 HIS A CA 1
ATOM 886 C C . HIS A 1 104 ? 10.802 -2.749 -8.127 1.00 71.94 104 HIS A C 1
ATOM 888 O O . HIS A 1 104 ? 10.653 -3.379 -9.170 1.00 71.94 104 HIS A O 1
ATOM 894 N N . ASP A 1 105 ? 10.064 -1.682 -7.845 1.00 69.38 105 ASP A N 1
ATOM 895 C CA . ASP A 1 105 ? 9.139 -1.073 -8.809 1.00 69.38 105 ASP A CA 1
ATOM 896 C C . ASP A 1 105 ? 9.396 0.431 -8.873 1.00 69.38 105 ASP A C 1
ATOM 898 O O . ASP A 1 105 ? 9.803 1.046 -7.881 1.00 69.38 105 ASP A O 1
ATOM 902 N N . GLY A 1 106 ? 9.180 1.008 -10.051 1.00 74.44 106 GLY A N 1
ATOM 903 C CA . GLY A 1 106 ? 9.319 2.437 -10.280 1.00 74.44 106 GLY A CA 1
ATOM 904 C C . GLY A 1 106 ? 8.261 3.243 -9.528 1.00 74.44 106 GLY A C 1
ATOM 905 O O . GLY A 1 106 ? 7.526 2.748 -8.669 1.00 74.44 106 GLY A O 1
ATOM 906 N N . TYR A 1 107 ? 8.163 4.530 -9.857 1.00 80.88 107 TYR A N 1
ATOM 907 C CA . TYR A 1 107 ? 7.192 5.393 -9.200 1.00 80.88 107 TYR A CA 1
ATOM 908 C C . TYR A 1 107 ? 5.752 4.976 -9.541 1.00 80.88 107 TYR A C 1
ATOM 910 O O . TYR A 1 107 ? 5.261 5.204 -10.649 1.00 80.88 107 TYR A O 1
ATOM 918 N N . SER A 1 108 ? 5.085 4.345 -8.573 1.00 86.12 108 SER A N 1
ATOM 919 C CA . SER A 1 108 ? 3.789 3.702 -8.776 1.00 86.12 108 SER A CA 1
ATOM 920 C C . SER A 1 108 ? 2.697 4.683 -9.204 1.00 86.12 108 SER A C 1
ATOM 922 O O . SER A 1 108 ? 2.496 5.736 -8.593 1.00 86.12 108 SER A O 1
ATOM 924 N N . ARG A 1 109 ? 1.907 4.268 -10.204 1.00 89.56 109 ARG A N 1
ATOM 925 C CA . ARG A 1 109 ? 0.670 4.951 -10.611 1.00 89.56 109 ARG A CA 1
ATOM 926 C C . ARG A 1 109 ? -0.249 5.211 -9.414 1.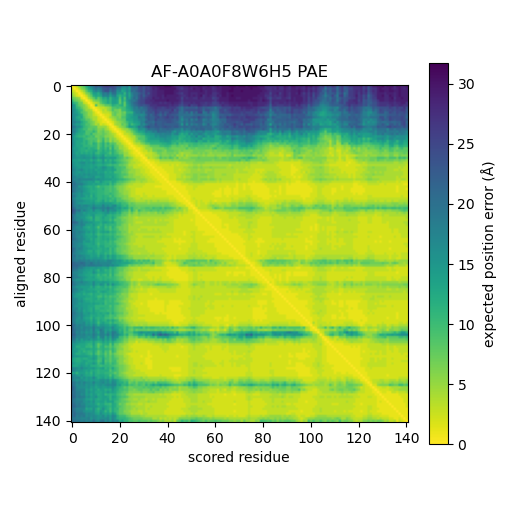00 89.56 109 ARG A C 1
ATOM 928 O O . ARG A 1 109 ? -0.693 6.339 -9.254 1.00 89.56 109 ARG A O 1
ATOM 935 N N . MET A 1 110 ? -0.476 4.213 -8.557 1.00 91.25 110 MET A N 1
ATOM 936 C CA . MET A 1 110 ? -1.383 4.344 -7.409 1.00 91.25 110 MET A CA 1
ATOM 937 C C . MET A 1 110 ? -0.875 5.347 -6.375 1.00 91.25 110 MET A C 1
ATOM 939 O O . MET A 1 110 ? -1.681 6.051 -5.787 1.00 91.25 110 MET A O 1
ATOM 943 N N . VAL A 1 111 ? 0.444 5.472 -6.183 1.00 92.06 111 VAL A N 1
ATOM 944 C CA . VAL A 1 111 ? 1.005 6.502 -5.288 1.00 92.06 111 VAL A CA 1
ATOM 945 C C . VAL A 1 111 ? 0.691 7.901 -5.818 1.00 92.06 111 VAL A C 1
ATOM 947 O O . VAL A 1 111 ? 0.356 8.804 -5.058 1.00 92.06 111 VAL A O 1
ATOM 950 N N . ARG A 1 112 ? 0.775 8.094 -7.137 1.00 92.31 112 ARG A N 1
ATOM 951 C CA . ARG A 1 112 ? 0.398 9.366 -7.766 1.00 92.31 112 ARG A CA 1
ATOM 952 C C . ARG A 1 112 ? -1.101 9.626 -7.686 1.00 92.31 112 ARG A C 1
ATOM 954 O O . ARG A 1 112 ? -1.489 10.764 -7.472 1.00 92.31 112 ARG A O 1
ATOM 961 N N . GLU A 1 113 ? -1.921 8.592 -7.841 1.00 94.44 113 GLU A N 1
ATOM 962 C CA . GLU A 1 113 ? -3.373 8.697 -7.668 1.00 94.44 113 GLU A CA 1
ATOM 963 C C . GLU A 1 113 ? -3.708 9.052 -6.212 1.00 94.44 113 GLU A C 1
ATOM 965 O O . GLU A 1 113 ? -4.456 9.995 -5.994 1.00 94.44 113 GLU A O 1
ATOM 970 N N . CYS A 1 114 ? -3.057 8.439 -5.216 1.00 94.75 114 CYS A N 1
ATOM 971 C CA . CYS A 1 114 ? -3.226 8.795 -3.800 1.00 94.75 114 CYS A CA 1
ATOM 972 C C . CYS A 1 114 ? -2.876 10.262 -3.514 1.00 94.75 114 CYS A C 1
ATOM 974 O O . CYS A 1 114 ? -3.571 10.901 -2.734 1.00 94.75 114 CYS A O 1
ATOM 976 N N . LYS A 1 115 ? -1.870 10.840 -4.192 1.00 95.19 115 LYS A N 1
ATOM 977 C CA . LYS A 1 115 ? -1.586 12.285 -4.095 1.00 95.19 115 LYS A CA 1
ATOM 978 C C . LYS A 1 115 ? -2.743 13.156 -4.588 1.00 95.19 115 LYS A C 1
ATOM 980 O O . LYS A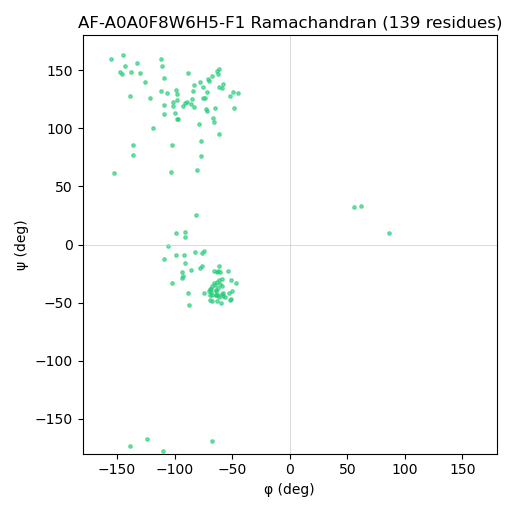 1 115 ? -2.980 14.205 -4.006 1.00 95.19 115 LYS A O 1
ATOM 985 N N . ILE A 1 116 ? -3.440 12.741 -5.647 1.00 95.50 116 ILE A N 1
ATOM 986 C CA . ILE A 1 116 ? -4.626 13.446 -6.168 1.00 95.50 116 ILE A CA 1
ATOM 987 C C . ILE A 1 116 ? -5.801 13.294 -5.198 1.00 95.50 116 ILE A C 1
ATOM 989 O O . ILE A 1 116 ? -6.531 14.251 -4.959 1.00 95.50 116 ILE A O 1
ATOM 993 N N . GLN A 1 117 ? -5.956 12.101 -4.618 1.00 96.00 117 GLN A N 1
ATOM 994 C CA . GLN A 1 117 ? -7.004 11.806 -3.640 1.00 96.00 117 GLN A CA 1
ATOM 995 C C . GLN A 1 117 ? -6.727 12.383 -2.242 1.00 96.00 117 GLN A C 1
ATOM 997 O O . GLN A 1 117 ? -7.595 12.289 -1.383 1.00 96.00 117 GLN A O 1
ATOM 1002 N N . GLU A 1 118 ? -5.540 12.953 -2.003 1.00 95.94 118 GLU A N 1
ATOM 1003 C CA . GLU A 1 118 ? -5.056 13.360 -0.672 1.00 95.94 118 GLU A CA 1
ATOM 1004 C C . GLU A 1 118 ? -5.062 12.213 0.356 1.00 95.94 118 GLU A C 1
ATOM 1006 O O . GLU A 1 118 ? -5.231 12.423 1.553 1.00 95.94 118 GLU A O 1
ATOM 1011 N N . ILE A 1 119 ? -4.840 10.984 -0.114 1.00 96.81 119 ILE A N 1
ATOM 1012 C CA . ILE A 1 119 ? -4.706 9.802 0.739 1.00 96.81 119 ILE A CA 1
ATOM 1013 C C . ILE A 1 119 ? -3.240 9.705 1.193 1.00 96.81 119 ILE A C 1
ATOM 1015 O O . ILE A 1 119 ? -2.352 9.603 0.332 1.00 96.81 119 ILE A O 1
ATOM 1019 N N . PRO A 1 120 ? -2.947 9.722 2.508 1.00 96.75 120 PRO A N 1
ATOM 1020 C CA . PRO A 1 120 ? -1.594 9.514 3.008 1.00 96.75 120 PRO A CA 1
ATOM 1021 C C . PRO A 1 120 ? -1.094 8.115 2.637 1.00 96.75 120 PRO A C 1
ATOM 1023 O O . PRO A 1 120 ? -1.866 7.156 2.544 1.00 96.75 120 PRO A O 1
ATOM 1026 N N . TYR A 1 121 ? 0.210 7.982 2.391 1.00 94.88 121 TYR A N 1
ATOM 1027 C CA . TYR A 1 121 ? 0.760 6.712 1.932 1.00 94.88 121 TYR A CA 1
ATOM 1028 C C . TYR A 1 121 ? 2.166 6.399 2.449 1.00 94.88 121 TYR A C 1
ATOM 1030 O O . TYR A 1 121 ? 3.022 7.278 2.541 1.00 94.88 121 TYR A O 1
ATOM 1038 N N . TYR A 1 122 ? 2.426 5.105 2.662 1.00 93.75 122 TYR A N 1
ATOM 1039 C CA . TYR A 1 122 ? 3.769 4.531 2.750 1.00 93.75 122 TYR A CA 1
ATOM 1040 C C . TYR A 1 122 ? 4.145 3.918 1.398 1.00 93.75 122 TYR A C 1
ATOM 1042 O O . TYR A 1 122 ? 3.451 3.037 0.885 1.00 93.75 122 TYR A O 1
ATOM 1050 N N . TRP A 1 123 ? 5.271 4.339 0.827 1.00 91.31 123 TRP A N 1
ATOM 1051 C CA . TRP A 1 123 ? 5.855 3.718 -0.362 1.00 91.31 123 TRP A CA 1
ATOM 1052 C C . TRP A 1 123 ? 7.368 3.621 -0.209 1.00 91.31 123 TRP A C 1
ATOM 1054 O O . TRP A 1 123 ? 8.028 4.622 0.071 1.00 91.31 123 TRP A O 1
ATOM 1064 N N . SER A 1 124 ? 7.920 2.426 -0.416 1.00 87.00 124 SER A N 1
ATOM 1065 C CA . SER A 1 124 ? 9.368 2.228 -0.457 1.00 87.00 124 SER A CA 1
ATOM 1066 C C . SER A 1 124 ? 9.879 2.187 -1.897 1.00 87.00 124 SER A C 1
ATOM 1068 O O . SER A 1 124 ? 9.322 1.515 -2.769 1.00 87.00 124 SER A O 1
ATOM 1070 N N . GLN A 1 125 ? 10.957 2.930 -2.136 1.00 76.62 125 GLN A N 1
ATOM 1071 C CA . GLN A 1 125 ? 11.707 2.893 -3.392 1.00 76.62 125 GLN A CA 1
ATOM 1072 C C . GLN A 1 125 ? 12.768 1.775 -3.395 1.00 76.62 125 GLN A C 1
ATOM 1074 O O . GLN A 1 125 ? 13.184 1.322 -4.455 1.00 76.62 125 GLN A O 1
ATOM 1079 N N . GLU A 1 126 ? 13.176 1.330 -2.207 1.00 80.38 126 GLU A N 1
ATOM 1080 C CA . GLU A 1 126 ? 14.145 0.259 -1.962 1.00 80.38 126 GLU A CA 1
ATOM 1081 C C . GLU A 1 126 ? 13.518 -0.820 -1.065 1.00 80.38 126 GLU A C 1
ATOM 1083 O O . GLU A 1 126 ? 12.315 -0.799 -0.805 1.00 80.38 126 GLU A O 1
ATOM 1088 N N . ASN A 1 127 ? 14.337 -1.730 -0.524 1.00 85.88 127 ASN A N 1
ATOM 1089 C CA . ASN A 1 127 ? 13.888 -2.755 0.413 1.00 85.88 127 ASN A CA 1
ATOM 1090 C C . ASN A 1 127 ? 13.018 -2.163 1.549 1.00 85.88 127 ASN A C 1
ATOM 1092 O O . ASN A 1 127 ? 13.501 -1.346 2.342 1.00 85.88 127 ASN A O 1
ATOM 1096 N N . PRO A 1 128 ? 11.739 -2.573 1.657 1.00 89.75 128 PRO A N 1
ATOM 1097 C CA . PRO A 1 128 ? 10.822 -2.048 2.651 1.00 89.75 128 PRO A CA 1
ATOM 1098 C C . PRO A 1 128 ? 11.242 -2.471 4.058 1.00 89.75 128 PRO A C 1
ATOM 1100 O O . PRO A 1 128 ? 11.704 -3.589 4.293 1.00 89.75 128 PRO A O 1
ATOM 1103 N N . SER A 1 129 ? 11.023 -1.574 5.016 1.00 90.94 129 SER A N 1
ATOM 1104 C CA . SER A 1 129 ? 11.281 -1.820 6.433 1.00 90.94 129 SER A CA 1
ATOM 1105 C C . SER A 1 129 ? 9.959 -1.927 7.174 1.00 90.94 129 SER A C 1
ATOM 1107 O O . SER A 1 129 ? 9.195 -0.96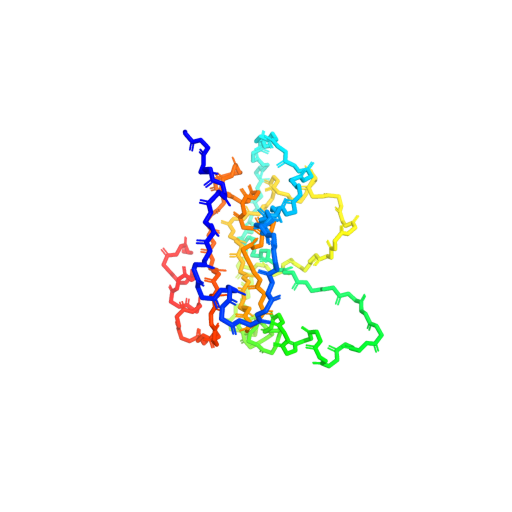2 7.225 1.00 90.94 129 SER A O 1
ATOM 1109 N N . TYR A 1 130 ? 9.730 -3.087 7.793 1.00 93.06 130 TYR A N 1
ATOM 1110 C CA . TYR A 1 130 ? 8.550 -3.336 8.616 1.00 93.06 130 TYR A CA 1
ATOM 1111 C C . TYR A 1 130 ? 8.343 -2.249 9.678 1.00 93.06 130 TYR A C 1
ATOM 1113 O O . TYR A 1 130 ? 7.249 -1.713 9.802 1.00 93.06 130 TYR A O 1
ATOM 1121 N N . SER A 1 131 ? 9.401 -1.886 10.409 1.00 92.75 131 SER A N 1
ATOM 1122 C CA . SER A 1 131 ? 9.315 -0.908 11.496 1.00 92.75 131 SER A CA 1
ATOM 1123 C C . SER A 1 131 ? 8.930 0.484 10.997 1.00 92.75 131 SER A C 1
ATOM 1125 O O . SER A 1 131 ? 8.124 1.146 11.636 1.00 92.75 131 SER A O 1
ATOM 1127 N N . LYS A 1 132 ? 9.450 0.910 9.835 1.00 91.62 132 LYS A N 1
ATOM 1128 C CA . LYS A 1 132 ? 9.077 2.201 9.228 1.00 91.62 132 LYS A CA 1
ATOM 1129 C C . LYS A 1 132 ? 7.622 2.210 8.767 1.00 91.62 132 LYS A C 1
ATOM 1131 O O . LYS A 1 132 ? 6.920 3.186 8.987 1.00 91.62 132 LYS A O 1
ATOM 1136 N N . MET A 1 133 ? 7.189 1.122 8.132 1.00 93.06 133 MET A N 1
ATOM 1137 C CA . MET A 1 133 ? 5.810 0.955 7.680 1.00 93.06 133 MET A CA 1
ATOM 1138 C C . MET A 1 133 ? 4.833 0.978 8.860 1.00 93.06 133 MET A C 1
ATOM 1140 O O . MET A 1 133 ? 3.824 1.669 8.797 1.00 93.06 133 MET A O 1
ATOM 1144 N N . LYS A 1 134 ? 5.155 0.258 9.945 1.00 94.50 134 LYS A N 1
ATOM 1145 C CA . LYS A 1 134 ? 4.334 0.241 11.158 1.00 94.50 134 LYS A CA 1
ATOM 1146 C C . LYS A 1 134 ? 4.263 1.625 11.802 1.00 94.50 134 LYS A C 1
ATOM 1148 O O . LYS A 1 134 ? 3.162 2.078 12.070 1.00 94.50 134 LYS A O 1
ATOM 1153 N N . LEU A 1 135 ? 5.407 2.290 11.982 1.00 94.06 135 LEU A N 1
ATOM 1154 C CA . LEU A 1 135 ? 5.466 3.622 12.587 1.00 94.06 135 LEU A CA 1
ATOM 1155 C C . LEU A 1 135 ? 4.584 4.628 11.836 1.00 94.06 135 LEU A C 1
ATOM 1157 O O . LEU A 1 135 ? 3.815 5.336 12.464 1.00 94.06 135 LEU A O 1
ATOM 1161 N N . GLN A 1 136 ? 4.639 4.646 10.501 1.00 92.88 136 GLN A N 1
ATOM 1162 C CA . GLN A 1 136 ? 3.788 5.551 9.723 1.00 92.88 136 GLN A CA 1
ATOM 1163 C C . GLN A 1 136 ? 2.295 5.251 9.858 1.00 92.88 136 GLN A C 1
ATOM 1165 O O . GLN A 1 136 ? 1.494 6.174 9.813 1.00 92.88 136 GLN A O 1
ATOM 1170 N N . LEU A 1 137 ? 1.915 3.978 9.989 1.00 93.50 137 LEU A N 1
ATOM 1171 C CA . LEU A 1 137 ? 0.522 3.621 10.237 1.00 93.50 137 LEU A CA 1
ATOM 1172 C C . LEU A 1 137 ? 0.092 4.046 11.653 1.00 93.50 137 LEU A C 1
ATOM 1174 O O . LEU A 1 137 ? -0.967 4.642 11.799 1.00 93.50 137 LEU A O 1
ATOM 1178 N N . ASP A 1 138 ? 0.935 3.805 12.663 1.00 93.50 138 ASP A N 1
ATOM 1179 C CA . ASP A 1 138 ? 0.689 4.211 14.057 1.00 93.50 138 ASP A CA 1
ATOM 1180 C C . ASP A 1 138 ? 0.567 5.738 14.226 1.00 93.50 138 ASP A C 1
ATOM 1182 O O . ASP A 1 138 ? -0.107 6.194 15.136 1.00 93.50 138 ASP A O 1
ATOM 1186 N N . GLU A 1 139 ? 1.247 6.536 13.397 1.00 93.50 139 GLU A N 1
ATOM 1187 C CA . GLU A 1 139 ? 1.202 8.007 13.463 1.00 93.50 139 GLU A CA 1
ATOM 1188 C C . GLU A 1 139 ? -0.087 8.609 12.881 1.00 93.50 139 GLU A C 1
ATOM 1190 O O . GLU A 1 139 ? -0.376 9.781 13.128 1.00 93.50 139 GLU A O 1
ATOM 1195 N N . ILE A 1 140 ? -0.821 7.845 12.065 1.00 90.38 140 ILE A N 1
ATOM 1196 C CA . ILE A 1 140 ? -2.026 8.317 11.364 1.00 90.38 140 ILE A CA 1
ATOM 1197 C C . ILE A 1 140 ? -3.305 7.832 12.052 1.00 90.38 140 ILE A C 1
ATOM 1199 O O . ILE A 1 140 ? -4.312 8.541 12.003 1.00 90.38 140 ILE A O 1
ATOM 1203 N N . ILE A 1 141 ? -3.271 6.633 12.643 1.00 87.44 141 ILE A N 1
ATOM 1204 C CA . ILE A 1 141 ? -4.372 6.082 13.450 1.00 87.44 141 ILE A CA 1
ATOM 1205 C C . ILE A 1 141 ? -4.470 6.846 14.772 1.00 87.44 141 ILE A C 1
ATOM 1207 O O . ILE A 1 141 ? -5.604 7.241 15.124 1.00 87.44 141 ILE A O 1
#

Organism: NCBI:txid412755

Nearest PDB structures (foldseek):
  2r4t-assembly1_A  TM=4.716E-01  e=3.126E-01  unclassified
  3vuf-assembly1_A  TM=5.001E-01  e=7.500E-01  Oryza sativa Japonica Group
  3cx4-assembly1_A  TM=5.070E-01  e=7.500E-01  Escherichia coli
  4f9f-assembly3_D  TM=4.666E-01  e=1.916E+00  Streptomyces hygroscopicus subsp. limoneus
  7p91-assembly1_a  TM=2.692E-01  e=4.319E+00  Thermotoga maritima MSB8

Radius of gyration: 17.1 Å; Cα contacts (8 Å, |Δi|>4): 184; chains: 1; bounding box: 46×39×44 Å

pLDDT: mean 85.89, std 15.08, range [33.66, 98.06]

Secondary structure (DSSP, 8-state):
-PPP-----GGGTTTT--SPPP-PPPPPS--SPPPPPP-SSEEEEEE----TTHHHHHHHTTHHHHHHHHTT--TTEEEEEE-TTS-HHHHGGG-SEEEE--SS--S-HHHHHHHHHT--EEE-SSS--HHHHHHHHHTT-